Protein AF-A0A2E1XGW3-F1 (afdb_monomer)

Sequence (85 aa):
MWKQRVVIDEERGHKGTMGWVVETRDGARMIRHFGGDDGFRSALILLPDTRQAMLFVTNDEDANLRAYLLPALEMLKERSSASSK

Solvent-accessible surface area (backbone atoms only — not comparable to full-atom values): 5217 Å² total; per-residue (Å²): 132,94,73,91,88,75,82,68,48,54,90,80,53,32,42,69,56,100,81,34,40,34,37,72,56,97,89,40,56,38,39,35,42,78,48,74,54,95,52,23,31,35,37,42,40,37,29,72,89,78,74,43,72,49,78,47,75,44,76,44,58,82,60,66,67,72,73,55,47,60,63,54,53,52,60,52,53,57,54,59,62,65,72,75,116

Secondary structure (DSSP, 8-state):
---------TTTT-EE-SS-EEEEETTEEEEEEEEEETTEEEEEEEEGGGTEEEEEEES-TT--GGGGHHHHHHHHHHHHHHTT-

Radius of gyration: 14.32 Å; Cα contacts (8 Å, |Δi|>4): 112; chains: 1; bounding box: 47×32×27 Å

pLDDT: mean 81.51, std 12.66, range [46.44, 96.88]

Nearest PDB structures (foldseek):
  3lgo-assembly1_A  TM=6.009E-01  e=2.020E-01  Saccharomyces cerevisiae
  6jwp-assembly1_E  TM=5.765E-01  e=1.593E-01  Saccharomyces cerevisiae S288C
  6jwp-assembly2_J  TM=6.264E-01  e=6.637E-01  Saccharomyces cerevisiae S288C
  5z4g-assembly2_B  TM=8.383E-01  e=3.509E+00  Ramazzottius varieornatus
  6hxt-assembly1_A-2  TM=8.215E-01  e=7.164E+00  Homo sapiens

Structure (mmCIF, N/CA/C/O backbone):
data_AF-A0A2E1XGW3-F1
#
_entry.id   AF-A0A2E1XGW3-F1
#
loop_
_atom_site.group_PDB
_atom_site.id
_atom_site.type_symbol
_atom_site.label_atom_id
_atom_site.label_alt_id
_atom_site.label_comp_id
_atom_site.label_asym_id
_atom_site.label_entity_id
_atom_site.label_seq_id
_atom_site.pdbx_PDB_ins_code
_atom_site.Cartn_x
_atom_site.Cartn_y
_atom_site.Cartn_z
_atom_site.occupancy
_atom_site.B_iso_or_equiv
_atom_site.auth_seq_id
_atom_site.auth_comp_id
_atom_site.auth_asym_id
_atom_site.auth_atom_id
_atom_site.pdbx_PDB_model_num
ATOM 1 N N . MET A 1 1 ? 25.52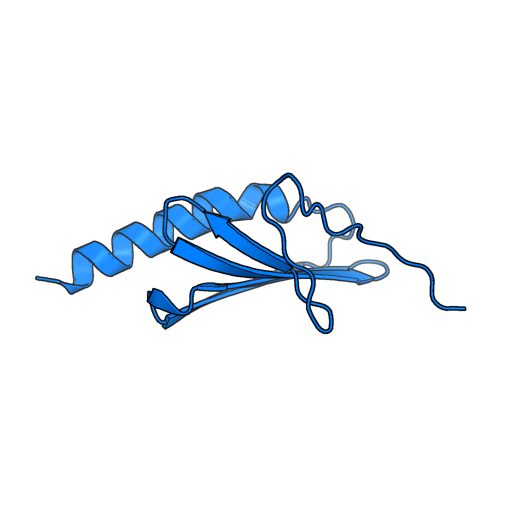9 6.426 -1.581 1.00 46.72 1 MET A N 1
ATOM 2 C CA . MET A 1 1 ? 24.929 7.642 -0.984 1.00 46.72 1 MET A CA 1
ATOM 3 C C . MET A 1 1 ? 23.427 7.407 -0.881 1.00 46.72 1 MET A C 1
ATOM 5 O O . MET A 1 1 ? 22.838 6.998 -1.874 1.00 46.72 1 MET A O 1
ATOM 9 N N . TRP A 1 2 ? 22.824 7.554 0.300 1.00 54.06 2 TRP A N 1
ATOM 10 C CA . TRP A 1 2 ? 21.378 7.366 0.480 1.00 54.06 2 TRP A CA 1
ATOM 11 C C . TRP A 1 2 ? 20.612 8.492 -0.233 1.00 54.06 2 TRP A C 1
ATOM 13 O O . TRP A 1 2 ? 20.994 9.654 -0.115 1.00 54.06 2 TRP A O 1
ATOM 23 N N . LYS A 1 3 ? 19.559 8.154 -0.989 1.00 63.41 3 LYS A N 1
ATOM 24 C CA . LYS A 1 3 ? 18.690 9.118 -1.681 1.00 63.41 3 LYS A CA 1
ATOM 25 C C . LYS A 1 3 ? 17.247 8.852 -1.274 1.00 63.41 3 LYS A C 1
ATOM 27 O O . LYS A 1 3 ? 16.752 7.743 -1.468 1.00 63.41 3 LYS A O 1
ATOM 32 N N . GLN A 1 4 ? 16.576 9.866 -0.738 1.00 66.38 4 GLN A N 1
ATOM 33 C CA . GLN A 1 4 ? 15.162 9.779 -0.395 1.00 66.38 4 GLN A CA 1
ATOM 34 C C . GLN A 1 4 ? 14.339 9.481 -1.657 1.00 66.38 4 GLN A C 1
ATOM 36 O O . GLN A 1 4 ? 14.411 10.218 -2.640 1.00 66.38 4 GLN A O 1
ATOM 41 N N . ARG A 1 5 ? 13.579 8.381 -1.638 1.00 68.75 5 ARG A N 1
ATOM 42 C CA . ARG A 1 5 ? 12.724 7.945 -2.760 1.00 68.75 5 ARG A CA 1
ATOM 43 C C . ARG A 1 5 ? 11.231 8.160 -2.505 1.00 68.75 5 ARG A C 1
ATOM 45 O O . ARG A 1 5 ? 10.446 8.107 -3.444 1.00 68.75 5 ARG A O 1
ATOM 52 N N . VAL A 1 6 ? 10.838 8.398 -1.254 1.00 67.25 6 VAL A N 1
ATOM 53 C CA . VAL A 1 6 ? 9.441 8.599 -0.854 1.00 67.25 6 VAL A CA 1
ATOM 54 C C . VAL A 1 6 ? 9.342 9.856 -0.001 1.00 67.25 6 VAL A C 1
ATOM 56 O O . VAL A 1 6 ? 10.109 10.041 0.944 1.00 67.25 6 VAL A O 1
ATOM 59 N N . VAL A 1 7 ? 8.393 10.719 -0.349 1.00 70.31 7 VAL A N 1
ATOM 60 C CA . VAL A 1 7 ? 7.969 11.846 0.482 1.00 70.31 7 VAL A CA 1
ATOM 61 C C . VAL A 1 7 ? 6.722 11.401 1.237 1.00 70.31 7 VAL A C 1
ATOM 63 O O . VAL A 1 7 ? 5.785 10.867 0.640 1.00 70.31 7 VAL A O 1
ATOM 66 N N . ILE A 1 8 ? 6.747 11.556 2.556 1.00 72.69 8 ILE A N 1
ATOM 67 C CA . ILE A 1 8 ? 5.575 11.349 3.400 1.00 72.69 8 ILE A CA 1
ATOM 68 C C . ILE A 1 8 ? 4.665 12.553 3.185 1.00 72.69 8 ILE A C 1
ATOM 70 O O . ILE A 1 8 ? 5.064 13.686 3.432 1.00 72.69 8 ILE A O 1
ATOM 74 N N . ASP A 1 9 ? 3.466 12.293 2.684 1.00 72.00 9 ASP A N 1
ATOM 75 C CA . ASP A 1 9 ? 2.452 13.318 2.455 1.00 72.00 9 ASP A CA 1
ATOM 76 C C . ASP A 1 9 ? 1.564 13.433 3.701 1.00 72.00 9 ASP A C 1
ATOM 78 O O . ASP A 1 9 ? 0.552 12.738 3.834 1.00 72.00 9 ASP A O 1
ATOM 82 N N . GLU A 1 10 ? 2.002 14.265 4.644 1.00 67.44 10 GLU A N 1
ATOM 83 C CA . GLU A 1 10 ? 1.289 14.489 5.904 1.00 67.44 10 GLU A CA 1
ATOM 84 C C . GLU A 1 10 ? -0.076 15.156 5.693 1.00 67.44 10 GLU A C 1
ATOM 86 O O . GLU A 1 10 ? -1.007 14.877 6.449 1.00 67.44 10 GLU A O 1
ATOM 91 N N . GLU A 1 11 ? -0.237 15.958 4.633 1.00 65.94 11 GLU A N 1
ATOM 92 C CA . GLU A 1 11 ? -1.509 16.606 4.283 1.00 65.94 11 GLU A CA 1
ATOM 93 C C . GLU A 1 11 ? -2.577 15.580 3.887 1.00 65.94 11 GLU A C 1
ATOM 95 O O . GLU A 1 11 ? -3.755 15.743 4.203 1.00 65.94 11 GLU A O 1
ATOM 100 N N . ARG A 1 12 ? -2.168 14.468 3.265 1.00 62.59 12 ARG A N 1
ATOM 101 C CA . ARG A 1 12 ? -3.042 13.314 2.990 1.00 62.59 12 ARG A CA 1
ATOM 102 C C . ARG A 1 12 ? -3.145 12.329 4.154 1.00 62.59 12 ARG A C 1
ATOM 104 O O . ARG A 1 12 ? -3.667 11.229 3.983 1.00 62.59 12 ARG A O 1
ATOM 111 N N . GLY A 1 13 ? -2.652 12.700 5.334 1.00 62.72 13 GLY A N 1
ATOM 112 C CA . GLY A 1 13 ? -2.703 11.868 6.532 1.00 62.72 13 GLY A CA 1
ATOM 113 C C . GLY A 1 13 ? -1.717 10.699 6.520 1.00 62.72 13 GLY A C 1
ATOM 114 O O . GLY A 1 13 ? -1.834 9.807 7.366 1.00 62.72 13 GLY A O 1
ATOM 115 N N . HIS A 1 14 ? -0.741 10.683 5.604 1.00 75.44 14 HIS A N 1
ATOM 116 C CA . HIS A 1 14 ? 0.368 9.745 5.704 1.00 75.44 14 HIS A CA 1
ATOM 117 C C . HIS A 1 14 ? 1.284 10.185 6.844 1.00 75.44 14 HIS A C 1
ATOM 119 O O . HIS A 1 14 ? 1.814 11.290 6.842 1.00 75.44 14 HIS A O 1
ATOM 125 N N . LYS A 1 15 ? 1.538 9.293 7.794 1.00 77.69 15 LYS A N 1
ATOM 126 C CA . LYS A 1 15 ? 2.580 9.470 8.803 1.00 77.69 15 LYS A CA 1
ATOM 127 C C . LYS A 1 15 ? 3.757 8.579 8.452 1.00 77.69 15 LYS A C 1
ATOM 129 O O . LYS A 1 15 ? 3.600 7.374 8.254 1.00 77.69 15 LYS A O 1
ATOM 134 N N . GLY A 1 16 ? 4.934 9.181 8.362 1.00 69.88 16 GLY A N 1
ATOM 135 C CA . GLY A 1 16 ? 6.185 8.463 8.186 1.00 69.88 16 GLY A CA 1
ATOM 136 C C . GLY A 1 16 ? 6.675 7.924 9.507 1.00 69.88 16 GLY A C 1
ATOM 137 O O . GLY A 1 16 ? 6.720 8.650 10.495 1.00 69.88 16 GLY A O 1
ATOM 138 N N . THR A 1 17 ? 7.060 6.657 9.526 1.00 70.31 17 THR A N 1
ATOM 139 C CA . THR A 1 17 ? 7.793 6.071 10.652 1.00 70.31 17 THR A CA 1
ATOM 14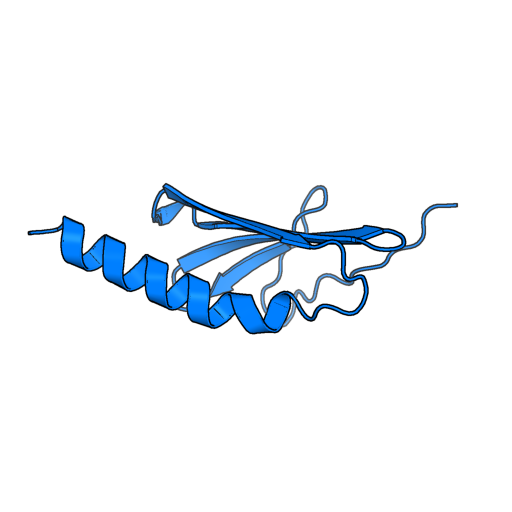0 C C . THR A 1 17 ? 9.111 5.487 10.137 1.00 70.31 17 THR A C 1
ATOM 142 O O . THR A 1 17 ? 9.555 5.858 9.052 1.00 70.31 17 THR A O 1
ATOM 145 N N . MET A 1 18 ? 9.772 4.612 10.901 1.00 80.69 18 MET A N 1
ATOM 146 C CA . MET A 1 18 ? 11.043 3.945 10.572 1.00 80.69 18 MET A CA 1
ATOM 147 C C . MET A 1 18 ? 10.962 3.103 9.274 1.00 80.69 18 MET A C 1
ATOM 149 O O .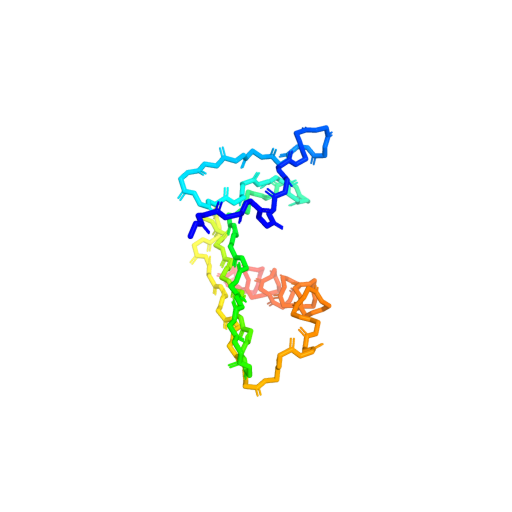 MET A 1 18 ? 10.916 1.878 9.321 1.00 80.69 18 MET A O 1
ATOM 153 N N . GLY A 1 19 ? 10.900 3.760 8.114 1.00 80.31 19 GLY A N 1
ATOM 154 C CA . GLY A 1 19 ? 10.704 3.165 6.788 1.00 80.31 19 GLY A CA 1
ATOM 155 C C . GLY A 1 19 ? 9.241 3.022 6.354 1.00 80.31 19 GLY A C 1
ATOM 156 O O . GLY A 1 19 ? 8.977 2.886 5.167 1.00 80.31 19 GLY A O 1
ATOM 157 N N . TRP A 1 20 ? 8.268 3.096 7.261 1.00 86.88 20 TRP A N 1
ATOM 158 C CA . TRP A 1 20 ? 6.871 2.792 6.933 1.00 86.88 20 TRP A CA 1
ATOM 159 C C . TRP A 1 20 ? 6.033 4.028 6.642 1.00 86.88 20 TRP A C 1
ATOM 161 O O . TRP A 1 20 ? 6.237 5.095 7.221 1.00 86.88 20 TRP A O 1
ATOM 171 N N . VAL A 1 21 ? 5.022 3.838 5.797 1.0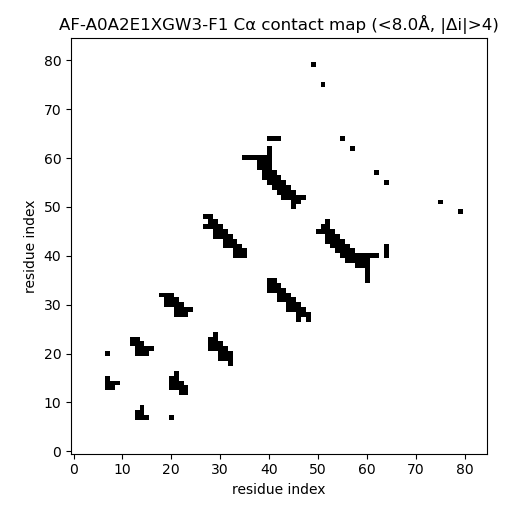0 89.50 21 VAL A N 1
ATOM 172 C CA . VAL A 1 21 ? 3.896 4.760 5.669 1.00 89.50 21 VAL A CA 1
ATOM 173 C C . VAL A 1 21 ? 2.739 4.217 6.494 1.00 89.50 21 VAL A C 1
ATOM 175 O O . VAL A 1 21 ? 2.322 3.077 6.298 1.00 89.50 21 VAL A O 1
ATOM 178 N N . VAL A 1 22 ? 2.211 5.033 7.398 1.00 89.69 22 VAL A N 1
ATOM 179 C CA . VAL A 1 22 ? 1.009 4.737 8.181 1.00 89.69 22 VAL A CA 1
ATOM 180 C C . VAL A 1 22 ? -0.095 5.681 7.735 1.00 89.69 22 VAL A C 1
ATOM 182 O O . VAL A 1 22 ? 0.123 6.886 7.673 1.00 89.69 22 VAL A O 1
ATOM 185 N N . GLU A 1 23 ? -1.273 5.156 7.426 1.00 88.38 23 GLU A N 1
ATOM 186 C CA . GLU A 1 23 ? -2.425 5.955 7.008 1.00 88.38 23 GLU A CA 1
ATOM 187 C C . GLU A 1 23 ? -3.735 5.347 7.513 1.00 88.38 23 GLU A C 1
ATOM 189 O O . GLU A 1 23 ? -3.785 4.178 7.900 1.00 88.38 23 GLU A O 1
ATOM 194 N N . THR A 1 24 ? -4.801 6.142 7.502 1.00 85.38 24 THR A N 1
ATOM 195 C CA . THR A 1 24 ? -6.164 5.659 7.743 1.00 85.38 24 THR A CA 1
ATOM 196 C C . THR A 1 24 ? -6.929 5.721 6.431 1.00 85.38 24 THR A C 1
ATOM 198 O O . THR A 1 24 ? -7.017 6.783 5.820 1.00 85.38 24 THR A O 1
ATOM 201 N N . ARG A 1 25 ? -7.510 4.597 6.010 1.00 78.69 25 ARG A N 1
ATOM 202 C CA . ARG A 1 25 ? -8.317 4.494 4.791 1.00 78.69 25 ARG A CA 1
ATOM 203 C C . ARG A 1 25 ? -9.632 3.798 5.113 1.00 78.69 25 ARG A C 1
ATOM 205 O O . ARG A 1 25 ? -9.623 2.748 5.743 1.00 78.69 25 ARG A O 1
ATOM 212 N N . ASP A 1 2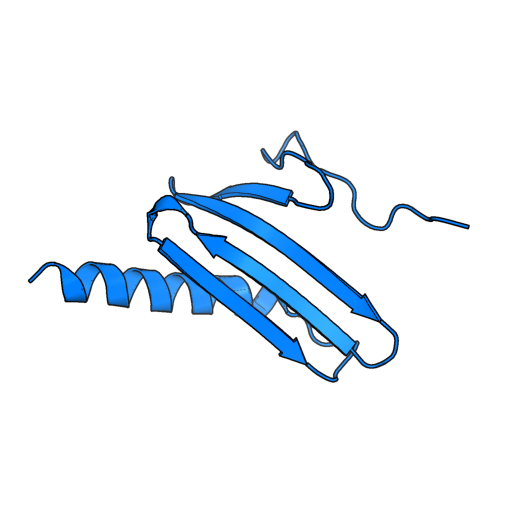6 ? -10.752 4.400 4.718 1.00 79.00 26 ASP A N 1
ATOM 213 C CA . ASP A 1 26 ? -12.109 3.913 5.018 1.00 79.00 26 ASP A CA 1
ATOM 214 C C . ASP A 1 26 ? -12.331 3.601 6.514 1.00 79.00 26 ASP A C 1
ATOM 216 O O . ASP A 1 26 ? -12.981 2.626 6.878 1.00 79.00 26 ASP A O 1
ATOM 220 N N . GLY A 1 27 ? -11.729 4.401 7.402 1.00 81.06 27 GLY A N 1
ATOM 221 C CA . GLY A 1 27 ? -11.798 4.197 8.854 1.00 81.06 27 GLY A CA 1
ATOM 222 C C . GLY A 1 27 ? -10.911 3.072 9.403 1.00 81.06 27 GLY A C 1
ATOM 223 O O . GLY A 1 27 ? -10.826 2.930 10.620 1.00 81.06 27 GLY A O 1
ATOM 224 N N . ALA A 1 28 ? -10.212 2.318 8.552 1.00 83.25 28 ALA A N 1
ATOM 225 C CA . ALA A 1 28 ? -9.264 1.286 8.958 1.00 83.25 28 ALA A CA 1
ATOM 226 C C . ALA A 1 28 ? -7.825 1.810 8.931 1.00 83.25 28 ALA A C 1
ATOM 228 O O . ALA A 1 28 ? -7.411 2.518 8.006 1.00 83.25 28 ALA A O 1
ATOM 229 N N . ARG A 1 29 ? -7.031 1.434 9.934 1.00 88.50 29 ARG A N 1
ATOM 230 C CA . ARG A 1 29 ? -5.602 1.745 9.951 1.00 88.50 29 ARG A CA 1
ATOM 231 C C . ARG A 1 29 ? -4.848 0.815 9.005 1.00 88.50 29 ARG A C 1
ATOM 233 O O . ARG A 1 29 ? -5.007 -0.403 9.055 1.00 88.50 29 ARG A O 1
ATOM 240 N N . MET A 1 30 ? -3.965 1.394 8.201 1.00 89.81 30 MET A N 1
ATOM 241 C CA . MET A 1 30 ? -3.110 0.689 7.255 1.00 89.81 30 MET A CA 1
ATOM 242 C C . MET A 1 30 ? -1.646 1.089 7.456 1.00 89.81 30 MET A C 1
ATOM 244 O O . MET A 1 30 ? -1.317 2.268 7.581 1.00 89.81 30 MET A O 1
ATOM 248 N N . ILE A 1 31 ? -0.753 0.100 7.468 1.00 92.12 31 ILE A N 1
ATOM 249 C CA . ILE A 1 31 ? 0.701 0.298 7.507 1.00 92.12 31 ILE A CA 1
ATOM 250 C C . ILE A 1 31 ? 1.276 -0.331 6.247 1.00 92.12 31 ILE A C 1
ATOM 252 O O . ILE A 1 31 ? 0.991 -1.493 5.966 1.00 92.12 31 ILE A O 1
ATOM 256 N N . ARG A 1 32 ? 2.074 0.403 5.473 1.00 90.75 32 ARG A N 1
ATOM 257 C CA . ARG A 1 32 ? 2.612 -0.112 4.212 1.00 90.75 32 ARG A CA 1
ATOM 258 C C . ARG A 1 32 ? 4.032 0.327 3.908 1.00 90.75 32 ARG A C 1
ATOM 260 O O . ARG A 1 32 ? 4.472 1.404 4.306 1.00 90.75 32 ARG A O 1
ATOM 267 N N . HIS A 1 33 ? 4.710 -0.497 3.121 1.00 91.31 33 HIS A N 1
ATOM 268 C CA . HIS A 1 33 ? 6.006 -0.198 2.531 1.00 91.31 33 HIS A CA 1
ATOM 269 C C . HIS A 1 33 ? 6.050 -0.740 1.102 1.00 91.31 33 HIS A C 1
ATOM 271 O O . HIS A 1 33 ? 5.635 -1.869 0.846 1.00 91.31 33 HIS A O 1
ATOM 277 N N . PHE A 1 34 ? 6.576 0.062 0.177 1.00 90.69 34 PHE A N 1
ATOM 278 C CA . PHE A 1 34 ? 6.869 -0.374 -1.187 1.00 90.69 34 PHE A CA 1
ATOM 279 C C . PHE A 1 34 ? 8.372 -0.526 -1.357 1.00 90.69 34 PHE A C 1
ATOM 281 O O . PHE A 1 34 ? 9.130 0.363 -0.972 1.00 90.69 34 PHE A O 1
ATOM 288 N N . GLY A 1 35 ? 8.790 -1.659 -1.898 1.00 91.12 35 GLY A N 1
ATOM 289 C CA . GLY A 1 35 ? 10.169 -1.940 -2.256 1.00 91.12 35 GLY A CA 1
ATOM 290 C C . GLY A 1 35 ? 10.316 -2.032 -3.767 1.00 91.12 35 GLY A C 1
ATOM 291 O O . GLY A 1 35 ? 9.368 -2.324 -4.500 1.00 91.12 35 GLY A O 1
ATOM 292 N N . GLY A 1 36 ? 11.520 -1.760 -4.241 1.00 92.88 36 GLY A N 1
ATOM 293 C CA . GLY A 1 36 ? 11.877 -1.994 -5.626 1.00 92.88 36 GLY A CA 1
ATOM 294 C C . GLY A 1 36 ? 13.382 -2.002 -5.782 1.00 92.88 36 GLY A C 1
ATOM 295 O O . GLY A 1 36 ? 14.061 -1.160 -5.184 1.00 92.88 36 GLY A O 1
ATOM 296 N N . ASP A 1 37 ? 13.841 -2.947 -6.581 1.00 91.50 37 ASP A N 1
ATOM 297 C CA . ASP A 1 37 ? 15.222 -3.105 -7.019 1.00 91.50 37 ASP A CA 1
ATOM 298 C C . ASP A 1 37 ? 15.214 -3.491 -8.505 1.00 91.50 37 ASP A C 1
ATOM 300 O O . ASP A 1 37 ? 14.136 -3.719 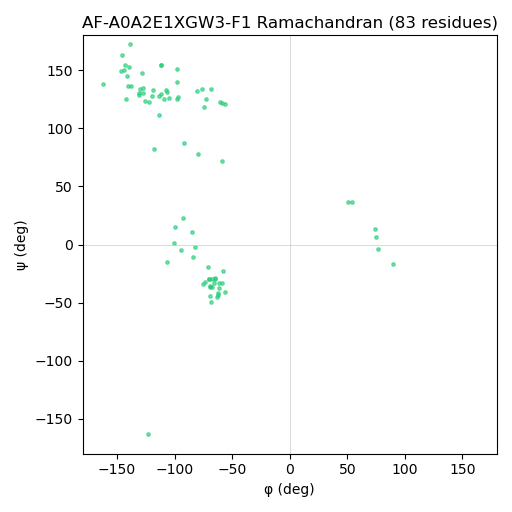-9.061 1.00 91.50 37 ASP A O 1
ATOM 304 N N . ASP A 1 38 ? 16.378 -3.541 -9.142 1.00 93.56 38 ASP A N 1
ATOM 305 C CA . ASP A 1 38 ? 16.490 -3.863 -10.569 1.00 93.56 38 ASP A CA 1
ATOM 306 C C . ASP A 1 38 ? 15.834 -5.225 -10.864 1.00 93.56 38 ASP A C 1
ATOM 308 O O . ASP A 1 38 ? 16.189 -6.251 -10.277 1.00 93.56 38 ASP A O 1
ATOM 312 N N . GLY A 1 39 ? 14.833 -5.232 -11.747 1.00 95.31 39 GLY A N 1
ATOM 313 C CA . GLY A 1 39 ? 14.035 -6.413 -12.083 1.00 95.31 39 GLY A CA 1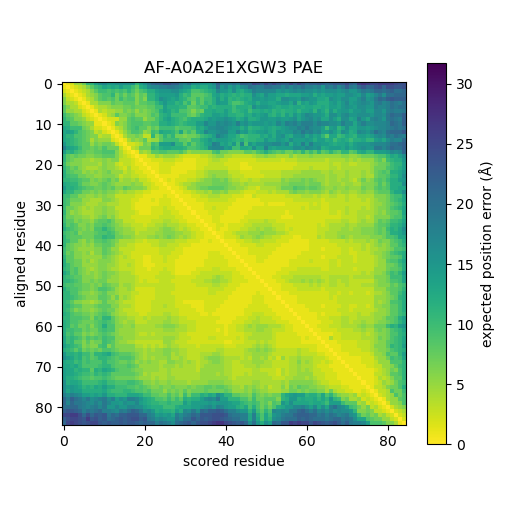
ATOM 314 C C . GLY A 1 39 ? 13.000 -6.849 -11.036 1.00 95.31 39 GLY A C 1
ATOM 315 O O . GLY A 1 39 ? 12.391 -7.899 -11.218 1.00 95.31 39 GLY A O 1
ATOM 316 N N . PHE A 1 40 ? 12.768 -6.104 -9.944 1.00 95.56 40 PHE A N 1
ATOM 317 C CA . PHE A 1 40 ? 11.837 -6.519 -8.884 1.00 95.56 40 PHE A CA 1
ATOM 318 C C . PHE A 1 40 ? 10.999 -5.384 -8.285 1.00 95.56 40 PHE A C 1
ATOM 320 O O . PHE A 1 40 ? 11.466 -4.276 -8.009 1.00 95.56 40 PHE A O 1
ATOM 327 N N . ARG A 1 41 ? 9.750 -5.708 -7.929 1.00 95.31 41 ARG A N 1
ATOM 328 C CA . ARG A 1 41 ? 8.894 -4.868 -7.076 1.00 95.31 41 ARG A CA 1
ATOM 329 C C . ARG A 1 41 ? 8.312 -5.658 -5.922 1.00 95.31 41 ARG A C 1
ATOM 331 O O . ARG A 1 41 ? 7.977 -6.836 -6.048 1.00 95.31 41 ARG A O 1
ATOM 338 N N . SER A 1 42 ? 8.120 -4.969 -4.803 1.00 95.00 42 SER A N 1
ATOM 339 C CA . SER A 1 42 ? 7.394 -5.508 -3.662 1.00 95.00 42 SER A CA 1
ATOM 340 C C . SER A 1 42 ? 6.484 -4.476 -3.005 1.00 95.00 42 SER A C 1
ATOM 342 O O . SER A 1 42 ? 6.716 -3.264 -3.047 1.00 95.00 42 SER A O 1
ATOM 344 N N . ALA A 1 43 ? 5.420 -4.969 -2.383 1.00 93.38 43 ALA A N 1
ATOM 345 C CA . ALA A 1 43 ? 4.533 -4.175 -1.552 1.00 93.38 43 ALA A CA 1
ATOM 346 C C . ALA A 1 43 ? 4.095 -5.008 -0.353 1.00 93.38 43 ALA A C 1
ATOM 348 O O . ALA A 1 43 ? 3.553 -6.098 -0.523 1.00 93.38 43 ALA A O 1
ATOM 349 N N . LEU A 1 44 ? 4.304 -4.484 0.850 1.00 93.44 44 LEU A N 1
ATOM 350 C CA . LEU A 1 44 ? 3.793 -5.068 2.082 1.00 93.44 44 LEU A CA 1
ATOM 351 C C . LEU A 1 44 ? 2.767 -4.119 2.683 1.00 93.44 44 LEU A C 1
ATOM 353 O O . LEU A 1 44 ? 3.055 -2.935 2.866 1.00 93.44 44 LEU A O 1
ATOM 357 N N . ILE A 1 45 ? 1.582 -4.647 2.980 1.00 91.81 45 ILE A N 1
ATOM 358 C CA . ILE A 1 45 ? 0.471 -3.929 3.602 1.00 91.81 45 ILE A CA 1
ATOM 359 C C . ILE A 1 45 ? 0.010 -4.712 4.825 1.00 91.81 45 ILE A C 1
ATOM 361 O O . ILE A 1 45 ? -0.237 -5.913 4.744 1.00 91.81 45 ILE A O 1
ATOM 365 N N . LEU A 1 46 ? -0.131 -4.023 5.950 1.00 92.12 46 LEU A N 1
ATOM 366 C CA . LEU A 1 46 ? -0.614 -4.558 7.214 1.00 92.12 46 LEU A CA 1
ATOM 367 C C . LEU A 1 46 ? -1.897 -3.825 7.608 1.00 92.12 46 LEU A C 1
ATOM 369 O O . LEU A 1 46 ? -1.948 -2.592 7.595 1.00 92.12 46 LEU A O 1
ATOM 373 N N . LEU A 1 47 ? -2.904 -4.600 7.998 1.00 90.88 47 LEU A N 1
ATOM 374 C CA . LEU A 1 47 ? -4.197 -4.149 8.505 1.00 90.88 47 LEU A CA 1
ATOM 375 C C . LEU A 1 47 ? -4.335 -4.669 9.945 1.00 90.88 47 LEU A C 1
ATOM 377 O O . LEU A 1 47 ? -4.902 -5.741 10.173 1.00 90.88 47 LEU A O 1
ATOM 381 N N . PRO A 1 48 ? -3.750 -3.973 10.935 1.00 90.19 48 PRO A N 1
ATOM 382 C CA . PRO A 1 48 ? -3.680 -4.464 12.310 1.00 90.19 48 PRO A CA 1
ATOM 383 C C . PRO A 1 48 ? -5.059 -4.681 12.941 1.00 90.19 48 PRO A C 1
ATOM 385 O O . PRO A 1 48 ? -5.228 -5.619 13.717 1.00 90.19 48 PRO A O 1
ATOM 388 N N . ASP A 1 49 ? -6.042 -3.856 12.581 1.00 87.25 49 ASP A N 1
ATOM 389 C CA . ASP A 1 49 ? -7.374 -3.882 13.191 1.00 87.25 49 ASP A CA 1
ATOM 390 C C . ASP A 1 49 ? -8.152 -5.152 12.791 1.00 87.25 49 ASP A C 1
ATOM 392 O O . ASP A 1 49 ? -8.915 -5.689 13.590 1.00 87.25 49 ASP A O 1
ATOM 396 N N . THR A 1 50 ? -7.886 -5.694 11.595 1.00 85.12 50 THR A N 1
ATOM 397 C CA . THR A 1 50 ? -8.443 -6.972 11.114 1.00 85.12 50 THR A CA 1
ATOM 398 C C . THR A 1 50 ? -7.466 -8.144 11.239 1.00 85.12 50 THR A C 1
ATOM 400 O O . THR A 1 50 ? -7.808 -9.265 10.871 1.00 85.12 50 THR A O 1
ATOM 403 N N . ARG A 1 51 ? -6.255 -7.913 11.770 1.00 90.19 51 ARG A N 1
ATOM 404 C CA . ARG A 1 51 ? -5.155 -8.896 11.856 1.00 90.19 51 ARG A CA 1
ATOM 405 C C . ARG A 1 51 ? -4.808 -9.532 10.506 1.00 90.19 51 ARG A C 1
ATOM 407 O O . ARG A 1 51 ? -4.479 -10.714 10.431 1.00 90.19 51 ARG A O 1
ATOM 414 N N . GLN A 1 52 ? -4.879 -8.745 9.439 1.00 89.31 52 GLN A N 1
ATOM 415 C CA . GLN A 1 52 ? -4.584 -9.191 8.081 1.00 89.31 52 GLN A CA 1
ATOM 416 C C . GLN A 1 52 ? -3.305 -8.542 7.556 1.00 89.31 52 GLN A C 1
ATOM 418 O O . GLN A 1 52 ? -2.911 -7.449 7.968 1.00 89.31 52 GLN A O 1
ATOM 423 N N . ALA A 1 53 ? -2.664 -9.223 6.613 1.00 91.38 53 ALA A N 1
ATOM 424 C CA . ALA A 1 53 ? -1.502 -8.723 5.903 1.00 91.38 53 ALA A CA 1
ATOM 425 C C . ALA A 1 53 ? -1.536 -9.196 4.449 1.00 91.38 53 ALA A C 1
ATOM 427 O O . ALA A 1 53 ? -2.051 -10.273 4.148 1.00 91.38 53 ALA A O 1
ATOM 428 N N . MET A 1 54 ? -0.963 -8.391 3.561 1.00 91.38 54 MET A N 1
ATOM 429 C CA . MET A 1 54 ? -0.774 -8.719 2.153 1.00 91.38 54 MET A CA 1
ATOM 430 C C . MET A 1 54 ? 0.667 -8.446 1.761 1.00 91.38 54 MET A C 1
ATOM 432 O O . MET A 1 54 ? 1.203 -7.377 2.057 1.00 91.38 54 MET A O 1
ATOM 436 N N . LEU A 1 55 ? 1.264 -9.404 1.059 1.00 93.75 55 LEU A N 1
ATOM 437 C CA . LEU A 1 55 ? 2.578 -9.272 0.455 1.00 93.75 55 LEU A CA 1
ATOM 438 C C . LEU A 1 55 ? 2.453 -9.520 -1.044 1.00 93.75 55 LEU A C 1
ATOM 440 O O . LEU A 1 55 ? 2.031 -10.592 -1.472 1.00 93.75 55 LEU A O 1
ATOM 444 N N . PHE A 1 56 ? 2.865 -8.531 -1.823 1.00 94.12 56 PHE A N 1
ATOM 445 C CA . PHE A 1 56 ? 3.038 -8.644 -3.261 1.00 94.12 56 PHE A CA 1
ATOM 446 C C . PHE A 1 56 ? 4.527 -8.657 -3.565 1.00 94.12 56 PHE A C 1
ATOM 448 O O . PHE A 1 56 ? 5.271 -7.814 -3.057 1.00 94.12 56 PHE A O 1
ATOM 455 N N . VAL A 1 57 ? 4.944 -9.596 -4.407 1.00 95.69 57 VAL A N 1
ATOM 456 C CA . VAL A 1 57 ? 6.300 -9.679 -4.950 1.00 95.69 57 VAL A CA 1
ATOM 457 C C . VAL A 1 57 ? 6.177 -10.031 -6.421 1.00 95.69 57 VAL A C 1
ATOM 459 O O . VAL A 1 57 ? 5.375 -10.887 -6.789 1.00 95.69 57 VAL A O 1
ATOM 462 N N . THR A 1 58 ? 6.955 -9.359 -7.254 1.00 95.75 58 THR A N 1
ATOM 463 C CA . THR A 1 58 ? 7.008 -9.613 -8.691 1.00 95.75 58 THR A CA 1
ATOM 464 C C . THR A 1 58 ? 8.422 -9.372 -9.206 1.00 95.75 58 THR A C 1
ATOM 466 O O . THR A 1 58 ? 9.147 -8.538 -8.660 1.00 95.75 58 THR A O 1
ATOM 469 N N . ASN A 1 59 ? 8.798 -10.113 -10.245 1.00 96.88 59 ASN A N 1
ATOM 470 C CA . ASN A 1 59 ? 10.039 -9.967 -11.009 1.00 96.88 59 ASN A CA 1
ATOM 471 C C . ASN A 1 59 ? 9.865 -9.053 -12.240 1.00 96.88 59 ASN A C 1
ATOM 473 O O . ASN A 1 59 ? 10.583 -9.178 -13.228 1.00 96.88 59 ASN A O 1
ATOM 477 N N . ASP A 1 60 ? 8.857 -8.188 -12.193 1.00 95.44 60 ASP A N 1
ATOM 478 C CA . ASP A 1 60 ? 8.600 -7.140 -13.169 1.00 95.44 60 ASP A CA 1
ATOM 479 C C . ASP A 1 60 ? 8.810 -5.787 -12.474 1.00 95.44 60 ASP A C 1
ATOM 481 O O . ASP A 1 60 ? 8.065 -5.414 -11.560 1.00 95.44 60 ASP A O 1
ATOM 485 N N . GLU A 1 61 ? 9.864 -5.070 -12.870 1.00 94.12 61 GLU A N 1
ATOM 486 C CA . GLU A 1 61 ? 10.226 -3.772 -12.291 1.00 94.12 61 GLU A CA 1
ATOM 487 C C . GLU A 1 61 ? 9.263 -2.636 -12.667 1.00 94.12 61 GLU A C 1
ATOM 489 O O . GLU A 1 61 ? 9.179 -1.632 -11.944 1.00 94.12 61 GLU A O 1
ATOM 494 N N . ASP A 1 62 ? 8.488 -2.824 -13.736 1.00 93.69 62 ASP A N 1
ATOM 495 C CA . ASP A 1 62 ? 7.497 -1.876 -14.244 1.00 93.69 62 ASP A CA 1
ATOM 496 C C . ASP A 1 62 ? 6.088 -2.158 -13.703 1.00 93.69 62 ASP A C 1
ATOM 498 O O . ASP A 1 62 ? 5.155 -1.368 -13.895 1.00 93.69 62 ASP A O 1
ATOM 502 N N . ALA A 1 63 ? 5.918 -3.247 -12.951 1.00 93.38 63 ALA A N 1
ATOM 503 C CA . ALA A 1 63 ? 4.640 -3.610 -12.365 1.00 93.38 63 ALA A CA 1
ATOM 504 C C . ALA A 1 63 ? 4.095 -2.515 -11.433 1.00 93.38 63 ALA A C 1
ATOM 506 O O . ALA A 1 63 ? 4.661 -2.177 -10.385 1.00 93.38 63 ALA A O 1
ATOM 507 N N . ASN A 1 64 ? 2.899 -2.017 -11.752 1.00 91.19 64 ASN A N 1
ATOM 508 C CA . ASN A 1 64 ? 2.186 -1.071 -10.903 1.00 91.19 64 ASN A CA 1
ATOM 509 C C . ASN A 1 64 ? 1.471 -1.784 -9.742 1.00 91.19 64 ASN A C 1
ATOM 511 O O . ASN A 1 64 ? 0.250 -1.949 -9.743 1.00 91.19 64 ASN A O 1
ATOM 515 N N . LEU A 1 65 ? 2.223 -2.168 -8.705 1.00 90.69 65 LEU A N 1
ATOM 516 C CA . LEU A 1 65 ? 1.674 -2.860 -7.528 1.00 90.69 65 LEU A CA 1
ATOM 517 C C . LEU A 1 65 ? 0.567 -2.078 -6.796 1.00 90.69 65 LEU A C 1
ATOM 519 O O . LEU A 1 65 ? -0.271 -2.673 -6.122 1.00 90.69 65 LEU A O 1
ATOM 523 N N . ARG A 1 66 ? 0.510 -0.749 -6.947 1.00 85.56 66 ARG A N 1
ATOM 524 C CA . ARG A 1 66 ? -0.548 0.076 -6.339 1.00 85.56 66 ARG A CA 1
ATOM 525 C C . ARG A 1 66 ? -1.921 -0.191 -6.952 1.00 85.56 66 ARG A C 1
ATOM 527 O O . ARG A 1 66 ? -2.916 -0.056 -6.246 1.00 85.56 66 ARG A O 1
ATOM 534 N N . ALA A 1 67 ? -1.981 -0.581 -8.226 1.00 87.06 67 ALA A N 1
ATOM 535 C CA . ALA A 1 67 ? -3.239 -0.896 -8.901 1.00 87.06 67 ALA A CA 1
ATOM 536 C C . ALA A 1 67 ? -3.935 -2.127 -8.291 1.00 87.06 67 ALA A C 1
ATOM 538 O O . ALA A 1 67 ? -5.160 -2.188 -8.250 1.00 87.06 67 ALA A O 1
ATOM 539 N N . TYR A 1 68 ? -3.161 -3.068 -7.745 1.00 84.75 68 TYR A N 1
ATOM 540 C CA . TYR A 1 68 ? -3.672 -4.297 -7.126 1.00 84.75 68 TYR A CA 1
ATOM 541 C C . TYR A 1 68 ? -4.101 -4.118 -5.667 1.00 84.75 68 TYR A C 1
ATOM 543 O O . T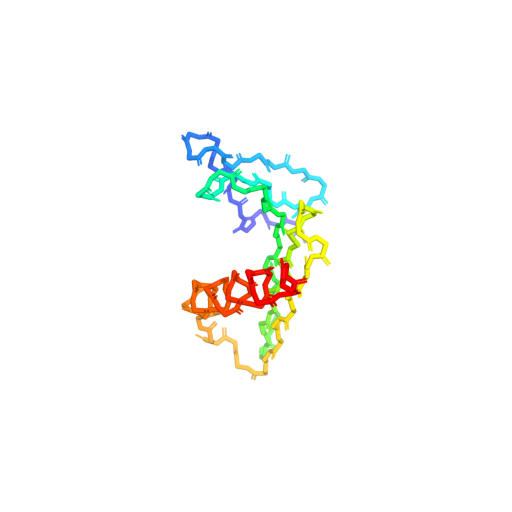YR A 1 68 ? -4.743 -4.993 -5.090 1.00 84.75 68 TYR A O 1
ATOM 551 N N . LEU A 1 69 ? -3.776 -2.973 -5.069 1.00 80.56 69 LEU A N 1
ATOM 552 C CA . LEU A 1 69 ? -3.965 -2.728 -3.646 1.00 80.56 69 LEU A CA 1
ATOM 553 C C . LEU A 1 69 ? -5.447 -2.611 -3.276 1.00 80.56 69 LEU A C 1
ATOM 555 O O . LEU A 1 69 ? -5.878 -3.218 -2.303 1.00 80.56 69 LEU A O 1
ATOM 559 N N . LEU A 1 70 ? -6.239 -1.879 -4.068 1.00 78.06 70 LEU A N 1
ATOM 560 C CA . LEU A 1 70 ? -7.670 -1.704 -3.791 1.00 78.06 70 LEU A CA 1
ATOM 561 C C . LEU A 1 70 ? -8.468 -3.000 -3.971 1.00 78.06 70 LEU A C 1
ATOM 563 O O . LEU A 1 70 ? -9.163 -3.366 -3.027 1.00 78.06 70 LEU A O 1
ATOM 567 N N . PRO A 1 71 ? -8.337 -3.743 -5.090 1.00 83.88 71 PRO A N 1
ATOM 568 C CA . PRO A 1 71 ? -9.034 -5.021 -5.233 1.00 83.88 71 PRO A CA 1
ATOM 569 C C . PRO A 1 71 ? -8.704 -6.004 -4.105 1.00 83.88 71 PRO A C 1
ATOM 571 O O . PRO A 1 71 ? -9.593 -6.663 -3.575 1.00 83.88 71 PRO A O 1
ATOM 574 N N . ALA A 1 72 ? -7.437 -6.070 -3.688 1.00 82.62 72 ALA A N 1
ATOM 575 C CA . ALA A 1 72 ? -7.028 -6.981 -2.629 1.00 82.62 72 ALA A CA 1
ATOM 576 C C . ALA A 1 72 ? -7.585 -6.582 -1.249 1.00 82.62 72 ALA A C 1
ATOM 578 O O . ALA A 1 72 ? -7.976 -7.453 -0.473 1.00 82.62 72 ALA A O 1
ATOM 579 N N . LEU A 1 73 ? -7.689 -5.277 -0.958 1.00 80.88 73 LEU A N 1
ATOM 580 C CA . LEU A 1 73 ? -8.369 -4.789 0.246 1.00 80.88 73 LEU A CA 1
ATOM 581 C C . LEU A 1 73 ? -9.856 -5.167 0.258 1.00 80.88 73 LEU A C 1
ATOM 583 O O . LEU A 1 73 ? -10.355 -5.593 1.298 1.00 80.88 73 LEU A O 1
ATOM 587 N N . GLU A 1 74 ? -10.552 -5.057 -0.875 1.00 82.31 74 GLU A N 1
ATOM 588 C CA . GLU A 1 74 ? -11.967 -5.445 -0.972 1.00 82.31 74 GLU A CA 1
ATOM 589 C C . GLU A 1 74 ? -12.168 -6.946 -0.714 1.00 82.31 74 GLU A C 1
ATOM 591 O O . GLU A 1 74 ? -12.987 -7.324 0.125 1.00 82.31 74 GLU A O 1
ATOM 596 N N . MET A 1 75 ? -11.335 -7.808 -1.307 1.00 79.00 75 MET A N 1
ATOM 597 C CA . MET A 1 75 ? -11.383 -9.258 -1.054 1.00 79.00 75 MET A CA 1
ATOM 598 C C . MET A 1 75 ? -11.172 -9.617 0.429 1.00 79.00 75 MET A C 1
ATOM 600 O O . MET A 1 75 ? -11.732 -10.593 0.937 1.00 79.00 75 MET A O 1
ATOM 604 N N . LEU A 1 76 ? -10.355 -8.843 1.149 1.00 78.19 76 LEU A N 1
ATOM 605 C CA . LEU A 1 76 ? -10.124 -9.045 2.579 1.00 78.19 76 LEU A CA 1
ATOM 606 C C . LEU A 1 76 ? -11.298 -8.579 3.451 1.00 78.19 76 LEU A C 1
ATOM 608 O O . LEU A 1 76 ? -11.582 -9.223 4.467 1.00 78.19 76 LEU A O 1
ATOM 612 N N . LYS A 1 77 ? -12.000 -7.507 3.056 1.00 75.62 77 LYS A N 1
ATOM 613 C CA . LYS A 1 77 ? -13.225 -7.038 3.729 1.00 75.62 77 LYS A CA 1
ATOM 614 C C . LYS A 1 77 ? -14.329 -8.102 3.659 1.00 75.62 77 LYS A C 1
ATOM 616 O O . LYS A 1 77 ? -14.950 -8.396 4.681 1.00 75.62 77 LYS A O 1
ATOM 621 N N . GLU A 1 78 ? -14.519 -8.732 2.499 1.00 68.75 78 GLU A N 1
ATOM 622 C CA . GLU A 1 78 ? -15.514 -9.800 2.291 1.00 68.75 78 GLU A CA 1
ATOM 623 C C . GLU A 1 78 ? -15.268 -11.035 3.176 1.00 68.75 78 GLU A C 1
ATOM 625 O O . GLU A 1 78 ? -16.203 -11.633 3.709 1.00 68.75 78 GLU A O 1
ATOM 630 N N . ARG A 1 79 ? -14.002 -11.410 3.400 1.00 63.94 79 ARG A N 1
ATOM 631 C CA . ARG A 1 79 ? -13.660 -12.537 4.286 1.00 63.94 79 ARG A CA 1
ATOM 632 C C . A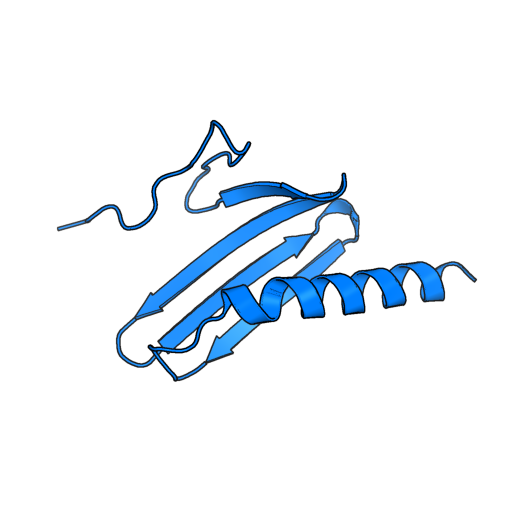RG A 1 79 ? -13.973 -12.259 5.755 1.00 63.94 79 ARG A C 1
ATOM 634 O O . ARG A 1 79 ? -14.403 -13.164 6.469 1.00 63.94 79 ARG A O 1
ATOM 641 N N . SER A 1 80 ? -13.769 -11.026 6.208 1.00 64.50 80 SER A N 1
ATOM 642 C CA . SER A 1 80 ? -14.027 -10.633 7.598 1.00 64.50 80 SER A CA 1
ATOM 643 C C . SER A 1 80 ? -15.525 -10.613 7.925 1.00 64.50 80 SER A C 1
ATOM 645 O O . SER A 1 80 ? -15.922 -11.026 9.016 1.00 64.50 80 SER A O 1
ATOM 647 N N . SER A 1 81 ? -16.371 -10.193 6.977 1.00 61.56 81 SER A N 1
ATOM 648 C CA . SER A 1 81 ? -17.831 -10.204 7.147 1.00 61.56 81 SER A CA 1
ATOM 649 C C . SER A 1 81 ? -18.426 -11.615 7.081 1.00 61.56 81 SER A C 1
ATOM 651 O O . SER A 1 81 ? -19.376 -11.911 7.805 1.00 61.56 81 SER A O 1
ATOM 653 N N . ALA A 1 82 ? -17.839 -12.513 6.284 1.00 59.03 82 ALA A N 1
ATOM 654 C CA . ALA A 1 82 ? -18.254 -13.914 6.211 1.00 59.03 82 ALA A CA 1
ATOM 655 C C . ALA A 1 82 ? -17.924 -14.720 7.482 1.00 59.03 82 ALA A C 1
ATOM 657 O O . ALA A 1 82 ? -18.656 -15.644 7.818 1.00 59.03 82 ALA A O 1
ATOM 658 N N . SER A 1 83 ? -16.857 -14.363 8.204 1.00 56.84 83 SER A N 1
ATOM 659 C CA . SER A 1 83 ? -16.403 -15.081 9.408 1.00 56.84 83 SER A CA 1
ATOM 660 C C . SER A 1 83 ? -17.157 -14.709 10.696 1.00 56.84 83 SER A C 1
ATOM 662 O O . SER A 1 83 ? -16.845 -15.255 11.752 1.00 56.84 83 SER A O 1
ATOM 664 N N . SER A 1 84 ? -18.102 -13.765 10.632 1.00 57.56 84 SER A N 1
ATOM 665 C CA . SER A 1 84 ? -18.898 -13.296 11.781 1.00 57.56 84 SER A CA 1
ATOM 666 C C . SER A 1 84 ? -20.303 -13.925 11.847 1.00 57.56 84 SER A C 1
ATOM 668 O O . SER A 1 84 ? -21.169 -13.412 12.554 1.00 57.56 84 SER A O 1
ATOM 670 N N . LYS A 1 85 ? -20.541 -15.009 11.100 1.00 46.44 85 LYS A N 1
ATOM 671 C CA . LYS A 1 85 ? -21.731 -15.872 11.186 1.00 46.44 85 LYS A CA 1
ATOM 672 C C . LYS A 1 85 ? -21.335 -17.235 11.732 1.00 46.44 85 LYS A C 1
ATOM 674 O O . LYS A 1 85 ? -22.162 -17.804 12.472 1.00 46.44 85 LYS A O 1
#

Mean predicted aligned error: 6.99 Å

Foldseek 3Di:
DDDDPDDQDVVQVFDDDPQWTWHADPNFTKIKHWDADQQKTWIWIAGVVLRDIDIDIGSHRPDPVVVVVVVVVVVSVVVSVVVVD